Protein AF-A0A355RH55-F1 (afdb_monomer_lite)

Radius of gyration: 16.38 Å; chains: 1; bounding box: 34×32×41 Å

pLDDT: mean 94.71, std 6.42, range [58.06, 98.5]

Secondary structure (DSSP, 8-state):
-EEEEEE-SS-EEEEEE--GGGHHHHHHHHHHHHHS----HHHHHHHHHHHHHHHHHHHT-HHHHHHHHHH-

Foldseek 3Di:
DDWDWDDDPPDTDTDDDDDPVCVVVRVVVVVCCVPPDDDDPVVVVVVVVVVVVVVVVLVVPVVSVVVVVVVD

Sequence (72 aa):
GFINAYTSREVTAYYARVLQNDVPMAFDILADILQNSILDAKEIEIERGVILQEIGQSLDTPDDVIFDWLQE

Structure (mmCIF, N/CA/C/O backbone):
data_AF-A0A355RH55-F1
#
_entry.id   AF-A0A355RH55-F1
#
loop_
_atom_site.group_PDB
_atom_site.id
_atom_site.type_symbol
_atom_site.label_atom_id
_atom_site.label_alt_id
_atom_site.label_comp_id
_atom_site.label_asym_id
_atom_site.label_e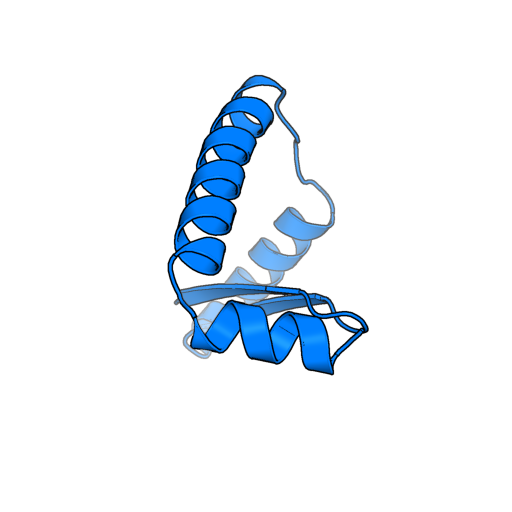ntity_id
_atom_site.label_seq_id
_atom_site.pdbx_PDB_ins_code
_atom_site.Cartn_x
_atom_site.Cartn_y
_atom_site.Cartn_z
_atom_site.occupancy
_atom_site.B_iso_or_equiv
_atom_site.auth_seq_id
_atom_site.auth_comp_id
_atom_site.auth_asym_id
_atom_site.auth_atom_id
_atom_site.pdbx_PDB_model_num
ATOM 1 N N . GLY A 1 1 ? 1.438 1.758 15.957 1.00 78.88 1 GLY A N 1
ATOM 2 C CA . GLY A 1 1 ? 1.360 0.621 15.020 1.00 78.88 1 GLY A CA 1
ATOM 3 C C . GLY A 1 1 ? 2.090 0.954 13.741 1.00 78.88 1 GLY A C 1
ATOM 4 O O . GLY A 1 1 ? 2.635 2.044 13.642 1.00 78.88 1 GLY A O 1
ATOM 5 N N . PHE A 1 2 ? 2.103 0.036 12.785 1.00 94.12 2 PHE A N 1
ATOM 6 C CA . PHE A 1 2 ? 2.666 0.242 11.451 1.00 94.12 2 PHE A CA 1
ATOM 7 C C . PHE A 1 2 ? 1.674 -0.276 10.409 1.00 94.12 2 PHE A C 1
ATOM 9 O O . PHE A 1 2 ? 1.108 -1.351 10.615 1.00 94.12 2 PHE A O 1
ATOM 16 N N . ILE A 1 3 ? 1.443 0.492 9.345 1.00 96.38 3 ILE A N 1
ATOM 17 C CA . ILE A 1 3 ? 0.513 0.171 8.256 1.00 96.38 3 ILE A CA 1
ATOM 18 C C . ILE A 1 3 ? 1.335 0.052 6.985 1.00 96.38 3 ILE A C 1
ATOM 20 O O . ILE A 1 3 ? 2.183 0.901 6.738 1.00 96.38 3 ILE A O 1
ATOM 24 N N . ASN A 1 4 ? 1.077 -0.991 6.208 1.00 97.50 4 ASN A N 1
ATOM 25 C CA . ASN A 1 4 ? 1.736 -1.216 4.935 1.00 97.50 4 ASN A CA 1
ATOM 26 C C . ASN A 1 4 ? 0.764 -1.792 3.913 1.00 97.50 4 ASN A C 1
ATOM 28 O O . ASN A 1 4 ? -0.279 -2.356 4.260 1.00 97.50 4 ASN A O 1
ATOM 32 N N . ALA A 1 5 ? 1.169 -1.698 2.653 1.00 97.19 5 ALA A N 1
ATOM 33 C CA . ALA A 1 5 ? 0.515 -2.368 1.552 1.00 97.19 5 ALA A CA 1
ATOM 34 C C . ALA A 1 5 ? 1.551 -2.948 0.588 1.00 97.19 5 ALA A C 1
ATOM 36 O O . ALA A 1 5 ? 2.677 -2.462 0.512 1.00 97.19 5 ALA A O 1
ATOM 37 N N . TYR A 1 6 ? 1.166 -3.994 -0.132 1.00 96.44 6 TYR A N 1
ATOM 38 C CA . TYR A 1 6 ? 1.903 -4.471 -1.297 1.00 96.44 6 TYR A CA 1
ATOM 39 C C . TYR A 1 6 ? 0.931 -5.061 -2.313 1.00 9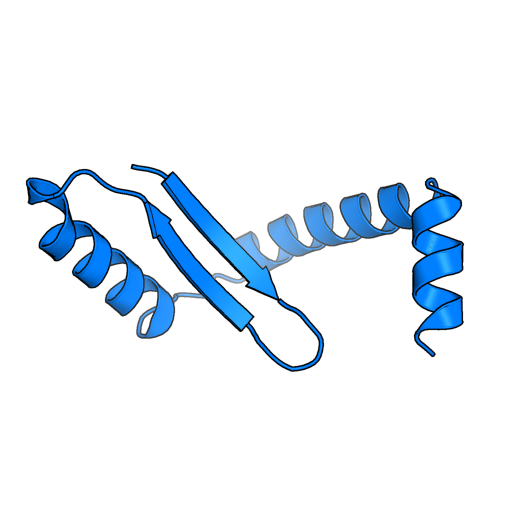6.44 6 TYR A C 1
ATOM 41 O O . TYR A 1 6 ? -0.163 -5.513 -1.961 1.00 96.44 6 TYR A O 1
ATOM 49 N N . THR A 1 7 ? 1.350 -5.085 -3.573 1.00 95.88 7 THR A N 1
ATOM 50 C CA . THR A 1 7 ? 0.612 -5.747 -4.643 1.00 95.88 7 THR A CA 1
ATOM 51 C C . THR A 1 7 ? 1.515 -6.732 -5.367 1.00 95.88 7 THR A C 1
ATOM 53 O O . THR A 1 7 ? 2.683 -6.454 -5.616 1.00 95.88 7 THR A O 1
ATOM 56 N N . SER A 1 8 ? 0.968 -7.900 -5.674 1.00 92.56 8 SER A N 1
ATOM 57 C CA . SER A 1 8 ? 1.555 -8.896 -6.563 1.00 92.56 8 SER A CA 1
ATOM 58 C C . SER A 1 8 ? 0.631 -9.104 -7.764 1.00 92.56 8 SER A C 1
ATOM 60 O O . SER A 1 8 ? -0.369 -8.400 -7.921 1.00 92.56 8 SER A O 1
ATOM 62 N N . ARG A 1 9 ? 0.949 -10.082 -8.615 1.00 88.06 9 ARG A N 1
ATOM 63 C CA . ARG A 1 9 ? 0.122 -10.428 -9.780 1.00 88.06 9 ARG A CA 1
ATOM 64 C C . ARG A 1 9 ? -1.269 -10.946 -9.406 1.00 88.06 9 ARG A C 1
ATOM 66 O O . ARG A 1 9 ? -2.210 -10.740 -10.161 1.00 88.06 9 ARG A O 1
ATOM 73 N N . GLU A 1 10 ? -1.397 -11.618 -8.263 1.00 95.81 10 GLU A N 1
ATOM 74 C CA . GLU A 1 10 ? -2.642 -12.297 -7.869 1.00 95.81 10 GLU A CA 1
ATOM 75 C C . GLU A 1 10 ? -3.290 -11.698 -6.619 1.00 95.81 10 GLU A C 1
ATOM 77 O O . GLU A 1 10 ? -4.480 -11.900 -6.382 1.00 95.81 10 GLU A O 1
ATOM 82 N N . VAL A 1 11 ? -2.515 -10.989 -5.793 1.00 96.56 11 VAL A N 1
ATOM 83 C CA . VAL A 1 11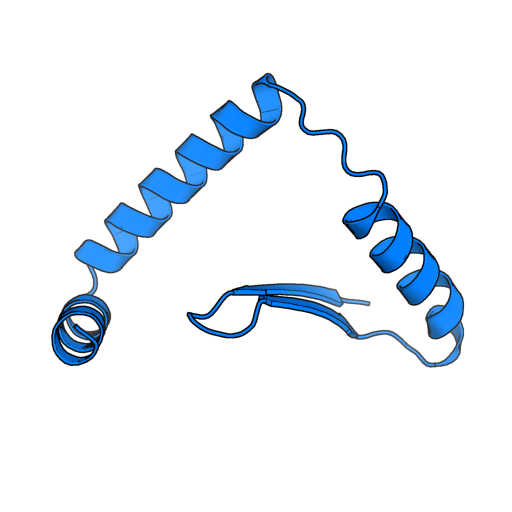 ? -2.963 -10.539 -4.475 1.00 96.56 11 VAL A CA 1
ATOM 84 C C . VAL A 1 11 ? -2.497 -9.117 -4.212 1.00 96.56 11 VAL A C 1
ATOM 86 O O . VAL A 1 11 ? -1.315 -8.803 -4.327 1.00 96.56 11 VAL A O 1
ATOM 89 N N . THR A 1 12 ? -3.420 -8.283 -3.748 1.00 97.06 12 THR A N 1
ATOM 90 C CA . THR A 1 12 ? -3.111 -6.993 -3.131 1.00 97.06 12 THR A CA 1
ATOM 91 C C . THR A 1 12 ? -3.456 -7.075 -1.651 1.00 97.06 12 THR A C 1
ATOM 93 O O . THR A 1 12 ? -4.544 -7.523 -1.285 1.00 97.06 12 THR A O 1
ATOM 96 N N . ALA A 1 13 ? -2.532 -6.664 -0.790 1.00 97.06 13 ALA A N 1
ATOM 97 C CA . ALA A 1 13 ? -2.704 -6.713 0.653 1.00 97.06 13 ALA A CA 1
ATOM 98 C C . ALA A 1 13 ? -2.521 -5.325 1.262 1.00 97.06 13 ALA A C 1
ATOM 100 O O . ALA A 1 13 ? -1.523 -4.661 1.002 1.00 97.06 13 ALA A O 1
ATOM 101 N N . TYR A 1 14 ? -3.451 -4.943 2.137 1.00 97.88 14 TYR A N 1
ATOM 102 C CA . TYR A 1 14 ? -3.367 -3.778 3.017 1.00 97.88 14 TYR A CA 1
ATOM 103 C C . TYR A 1 14 ? -3.470 -4.291 4.448 1.00 97.88 14 TYR A C 1
ATOM 105 O O . TYR A 1 14 ? -4.427 -4.990 4.785 1.00 97.88 14 TYR A O 1
ATOM 113 N N . TYR A 1 15 ? -2.476 -4.012 5.285 1.00 97.19 15 TYR A N 1
ATOM 114 C CA . TYR A 1 15 ? -2.419 -4.592 6.622 1.00 97.19 15 TYR A CA 1
ATOM 115 C C . TYR A 1 15 ? -1.813 -3.635 7.641 1.00 97.19 15 TYR A C 1
ATOM 117 O O . TYR A 1 15 ? -1.006 -2.762 7.325 1.00 97.19 15 TYR A O 1
ATOM 125 N N . ALA A 1 16 ? -2.185 -3.844 8.901 1.00 97.69 16 ALA A N 1
ATOM 126 C CA . ALA A 1 16 ? -1.682 -3.083 10.030 1.00 97.69 16 ALA A CA 1
ATOM 127 C C . ALA A 1 16 ? -1.166 -4.029 11.118 1.00 97.69 16 ALA A C 1
ATOM 129 O O . ALA A 1 16 ? -1.805 -5.026 11.455 1.00 97.69 16 ALA A O 1
ATOM 130 N N . ARG A 1 17 ? -0.011 -3.702 11.701 1.00 97.94 17 ARG A N 1
ATOM 131 C CA . ARG A 1 17 ? 0.504 -4.340 12.915 1.00 97.94 17 ARG A CA 1
ATOM 132 C C . ARG A 1 17 ? 0.349 -3.373 14.081 1.00 97.94 17 ARG A C 1
ATOM 134 O O . ARG A 1 17 ? 0.963 -2.302 14.102 1.00 97.94 17 ARG A O 1
ATOM 141 N N . VAL A 1 18 ? -0.462 -3.759 15.057 1.00 97.94 18 VAL A N 1
ATOM 142 C CA . VAL A 1 18 ? -0.824 -2.922 16.207 1.00 97.94 18 VAL A CA 1
ATOM 143 C C . VAL A 1 18 ? -0.814 -3.724 17.506 1.00 97.94 18 VAL A C 1
ATOM 145 O O . VAL A 1 18 ? -0.750 -4.954 17.479 1.00 97.94 18 VAL A O 1
ATOM 148 N N . LEU A 1 19 ? -0.834 -3.029 18.646 1.00 98.25 19 LEU A N 1
ATOM 149 C CA . LEU A 1 19 ? -1.038 -3.676 19.940 1.00 98.25 19 LEU A CA 1
ATOM 150 C C . LEU A 1 19 ? -2.486 -4.165 20.041 1.00 98.25 19 LEU A C 1
ATOM 152 O O . LEU A 1 19 ? -3.377 -3.633 19.384 1.00 98.25 19 LEU A O 1
ATOM 156 N N . GLN A 1 20 ? -2.727 -5.161 20.892 1.00 98.00 20 GLN A N 1
ATOM 157 C CA . GLN A 1 20 ? -4.038 -5.806 21.016 1.00 98.00 20 GLN A CA 1
A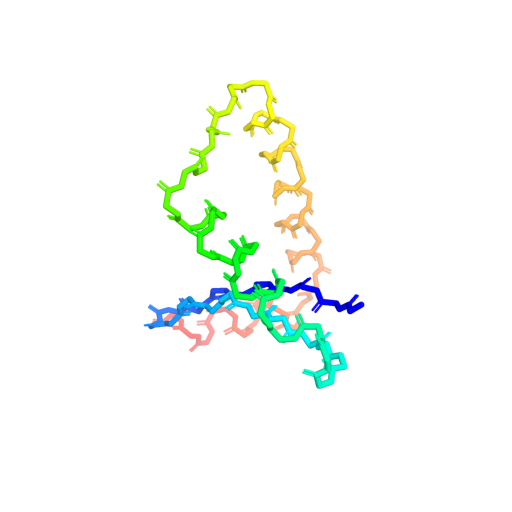TOM 158 C C . GLN A 1 20 ? -5.183 -4.810 21.259 1.00 98.00 20 GLN A C 1
ATOM 160 O O . GLN A 1 20 ? -6.251 -4.945 20.667 1.00 98.00 20 GLN A O 1
ATOM 165 N N . ASN A 1 21 ? -4.952 -3.797 22.095 1.00 98.38 21 ASN A N 1
ATOM 166 C CA . ASN A 1 21 ? -5.980 -2.815 22.447 1.00 98.38 21 ASN A CA 1
ATOM 167 C C . ASN A 1 21 ? -6.325 -1.859 21.293 1.00 98.38 21 ASN A C 1
ATOM 169 O O . ASN A 1 21 ? -7.392 -1.255 21.313 1.00 98.38 21 ASN A O 1
ATOM 173 N N . ASP A 1 22 ? -5.465 -1.761 20.277 1.00 98.31 22 ASP A N 1
ATOM 174 C CA . ASP A 1 22 ? -5.624 -0.846 19.142 1.00 98.31 22 ASP A CA 1
ATOM 175 C C . ASP A 1 22 ? -6.249 -1.531 17.915 1.00 98.31 22 ASP A C 1
ATOM 177 O O . ASP A 1 22 ? -6.438 -0.895 16.879 1.00 98.31 22 ASP A O 1
ATOM 181 N N . VAL A 1 23 ? -6.572 -2.828 18.000 1.00 98.19 23 VAL A N 1
ATOM 182 C CA . VAL A 1 23 ? -7.163 -3.588 16.885 1.00 98.19 23 VAL A CA 1
ATOM 183 C C . VAL A 1 23 ? -8.450 -2.945 16.346 1.00 98.19 23 VAL A C 1
ATOM 185 O O . VAL A 1 23 ? -8.539 -2.819 15.125 1.00 98.19 23 VAL A O 1
ATOM 188 N N . PRO A 1 24 ? -9.411 -2.483 17.179 1.00 98.31 24 PRO A N 1
ATOM 189 C CA . PRO A 1 24 ? -10.607 -1.810 16.666 1.00 98.31 24 PRO A CA 1
ATOM 190 C C . PRO A 1 24 ? -10.270 -0.563 15.837 1.00 98.31 24 PRO A C 1
ATOM 192 O O . PRO A 1 24 ? -10.755 -0.416 14.723 1.00 98.31 24 PRO A O 1
ATOM 195 N N . MET A 1 25 ? -9.344 0.271 16.324 1.00 98.12 25 MET A N 1
ATOM 196 C CA . MET A 1 25 ? -8.903 1.475 15.614 1.00 98.12 25 MET A CA 1
ATOM 197 C C . MET A 1 25 ? -8.212 1.140 14.287 1.00 98.12 25 MET A C 1
ATOM 199 O O . MET A 1 25 ? -8.452 1.794 13.277 1.00 98.12 25 MET A O 1
ATOM 203 N N . ALA A 1 26 ? -7.351 0.121 14.268 1.00 98.00 26 ALA A N 1
ATOM 204 C CA . ALA A 1 26 ? -6.670 -0.304 13.048 1.00 98.00 26 ALA A CA 1
ATOM 205 C C . ALA A 1 26 ? -7.650 -0.817 11.985 1.00 98.00 26 ALA A C 1
ATOM 207 O O . ALA A 1 26 ? -7.451 -0.565 10.797 1.00 98.00 26 ALA A O 1
ATOM 208 N N . PHE A 1 27 ? -8.700 -1.522 12.414 1.00 98.00 27 PHE A N 1
ATOM 209 C CA . PHE A 1 27 ? -9.763 -1.977 11.528 1.00 98.00 27 PHE A CA 1
ATOM 210 C C . PHE A 1 27 ? -10.532 -0.799 10.927 1.00 98.00 27 PHE A C 1
ATOM 212 O O . PHE A 1 27 ? -10.697 -0.760 9.710 1.00 98.00 27 PHE A O 1
ATOM 219 N N . ASP A 1 28 ? -10.925 0.179 11.749 1.00 98.31 28 ASP A N 1
ATOM 220 C CA . ASP A 1 28 ? -11.634 1.375 11.282 1.00 98.31 28 ASP A CA 1
ATOM 221 C C . ASP A 1 28 ? -10.808 2.145 10.242 1.00 98.31 28 ASP A C 1
ATOM 223 O O . ASP A 1 28 ? -11.322 2.516 9.188 1.00 98.31 28 ASP A O 1
ATOM 227 N N . ILE A 1 29 ? -9.503 2.309 10.490 1.00 97.81 29 ILE A N 1
ATOM 228 C CA . ILE A 1 29 ? -8.584 2.970 9.554 1.00 97.81 29 ILE A CA 1
ATOM 229 C C . ILE A 1 29 ? -8.504 2.209 8.225 1.00 97.81 29 ILE A C 1
ATOM 231 O O . ILE A 1 29 ? -8.623 2.817 7.164 1.00 97.81 29 ILE A O 1
ATOM 235 N N . LEU A 1 30 ? -8.304 0.886 8.254 1.00 98.00 30 LEU A N 1
ATOM 236 C CA . LEU A 1 30 ? -8.223 0.093 7.022 1.00 98.00 30 LEU A CA 1
ATOM 237 C C . LEU A 1 30 ? -9.549 0.107 6.250 1.00 98.00 30 LEU A C 1
ATOM 239 O O . LEU A 1 30 ? -9.534 0.190 5.023 1.00 98.00 30 LEU A O 1
ATOM 243 N N . ALA A 1 31 ? -10.685 0.044 6.947 1.00 98.06 31 ALA A N 1
ATOM 244 C CA . ALA A 1 31 ? -12.001 0.108 6.324 1.00 98.06 31 ALA A CA 1
ATOM 245 C C . ALA A 1 31 ? -12.227 1.452 5.618 1.00 98.06 31 ALA A C 1
ATOM 247 O O . ALA A 1 31 ? -12.697 1.461 4.481 1.00 98.06 31 ALA A O 1
ATOM 248 N N . ASP A 1 32 ? -11.850 2.561 6.257 1.00 98.31 32 ASP A N 1
ATOM 249 C CA . ASP A 1 32 ? -11.999 3.899 5.687 1.00 98.31 32 ASP A CA 1
ATOM 250 C C . ASP A 1 32 ? -11.091 4.111 4.468 1.00 98.31 32 ASP A C 1
ATOM 252 O O . ASP A 1 32 ? -11.567 4.527 3.412 1.00 98.31 32 ASP A O 1
ATOM 256 N N . ILE A 1 33 ? -9.815 3.712 4.561 1.00 96.56 33 ILE A N 1
ATOM 257 C CA . ILE A 1 33 ? -8.864 3.774 3.438 1.00 96.56 33 ILE A CA 1
ATOM 258 C C . ILE A 1 33 ? -9.393 3.004 2.221 1.00 96.56 33 ILE A C 1
ATOM 260 O O . ILE A 1 33 ? -9.263 3.475 1.094 1.00 96.56 33 ILE A O 1
ATOM 264 N N . LEU A 1 34 ? -9.983 1.823 2.432 1.00 96.62 34 LEU A N 1
ATOM 265 C CA . LEU A 1 34 ? -10.444 0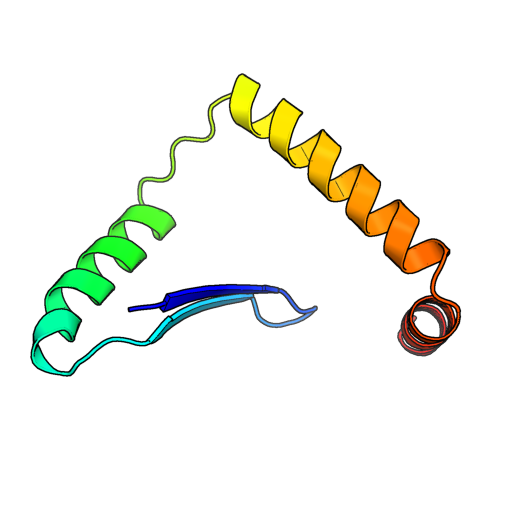.965 1.339 1.00 96.62 34 LEU A CA 1
ATOM 266 C C . LEU A 1 34 ? -11.786 1.401 0.737 1.00 96.62 34 LEU A C 1
ATOM 268 O O . LEU A 1 34 ? -12.024 1.144 -0.440 1.00 96.62 34 LEU A O 1
ATOM 272 N N . GLN A 1 35 ? -12.673 2.021 1.520 1.00 98.00 35 GLN A N 1
ATOM 273 C CA . GLN A 1 35 ? -14.039 2.337 1.078 1.00 98.00 35 GLN A CA 1
ATOM 274 C C . GLN A 1 35 ? -14.221 3.802 0.676 1.00 98.00 35 GLN A 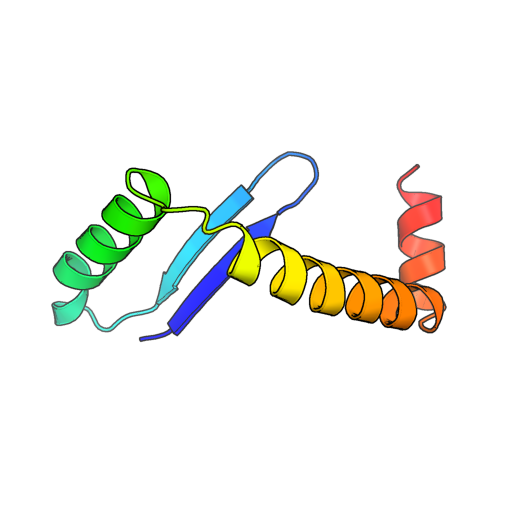C 1
ATOM 276 O O . GLN A 1 35 ? -14.997 4.086 -0.234 1.00 98.00 35 GLN A O 1
ATOM 281 N N . ASN A 1 36 ? -13.504 4.724 1.323 1.00 97.69 36 ASN A N 1
ATOM 282 C CA . ASN A 1 36 ? -13.743 6.165 1.228 1.00 97.69 36 ASN A CA 1
ATOM 283 C C . ASN A 1 36 ? -12.504 6.943 0.756 1.00 97.69 36 ASN A C 1
ATOM 285 O O . ASN A 1 36 ? -12.355 8.126 1.063 1.00 97.69 36 ASN A O 1
ATOM 289 N N . SER A 1 37 ? -11.602 6.296 0.011 1.00 96.81 37 SER A N 1
ATOM 290 C CA . SER A 1 37 ? -10.404 6.960 -0.506 1.00 96.81 37 SER A CA 1
ATOM 291 C C . SER A 1 37 ? -10.760 8.116 -1.446 1.00 96.81 37 SER A C 1
ATOM 293 O O . SER A 1 37 ? -11.506 7.945 -2.414 1.00 96.81 37 SER A O 1
ATOM 295 N N . ILE A 1 38 ? -10.202 9.297 -1.177 1.00 97.00 38 ILE A N 1
ATOM 296 C CA . ILE A 1 38 ? -10.353 10.482 -2.024 1.00 97.00 38 ILE A CA 1
ATOM 297 C C . ILE A 1 38 ? -9.087 10.632 -2.862 1.00 97.00 38 ILE A C 1
ATOM 299 O O . ILE A 1 38 ? -8.018 10.950 -2.344 1.00 97.00 38 ILE A O 1
ATOM 303 N N . LEU A 1 39 ? -9.220 10.429 -4.170 1.00 96.44 39 LEU A N 1
ATOM 304 C CA . LEU A 1 39 ? -8.115 10.537 -5.119 1.00 96.44 39 LEU A CA 1
ATOM 305 C C . LEU A 1 39 ? -7.999 11.978 -5.633 1.00 96.44 39 LEU A C 1
ATOM 307 O O . LEU A 1 39 ? -8.502 12.315 -6.706 1.00 96.44 39 LEU A O 1
ATOM 311 N N . ASP A 1 40 ? -7.374 12.844 -4.835 1.00 97.94 40 ASP A N 1
ATOM 312 C CA . ASP A 1 40 ? -7.110 14.229 -5.228 1.00 97.94 40 ASP A CA 1
ATOM 313 C C . ASP A 1 40 ? -6.120 14.294 -6.402 1.00 97.94 40 ASP A C 1
ATOM 315 O O . ASP A 1 40 ? -5.059 13.668 -6.387 1.00 97.94 40 ASP A O 1
ATOM 319 N N . ALA A 1 41 ? -6.454 15.076 -7.431 1.00 98.12 41 ALA A N 1
ATOM 320 C CA . ALA A 1 41 ? -5.675 15.123 -8.665 1.00 98.12 41 ALA A CA 1
ATOM 321 C C . ALA A 1 41 ? -4.234 15.613 -8.453 1.00 98.12 41 ALA A C 1
ATOM 323 O O . ALA A 1 41 ? -3.333 15.185 -9.170 1.00 98.12 41 ALA A O 1
ATOM 324 N N . LYS A 1 42 ? -3.994 16.496 -7.478 1.00 98.19 42 LYS A N 1
ATOM 325 C CA . LYS A 1 42 ? -2.648 16.987 -7.180 1.00 98.19 42 LYS A CA 1
ATOM 326 C C . LYS A 1 42 ? -1.810 15.900 -6.509 1.00 98.19 42 LYS A C 1
ATOM 328 O O . LYS A 1 42 ? -0.651 15.736 -6.879 1.00 98.19 42 LYS A O 1
ATOM 333 N N . GLU A 1 43 ? -2.387 15.159 -5.565 1.00 98.19 43 GLU A N 1
ATOM 334 C CA . GLU A 1 43 ? -1.696 14.050 -4.891 1.00 98.19 43 GLU A CA 1
ATOM 335 C C . GLU A 1 43 ? -1.363 12.914 -5.873 1.00 98.19 43 GLU A C 1
ATOM 337 O O . GLU A 1 43 ? -0.262 12.374 -5.829 1.00 98.19 43 GLU A O 1
ATOM 342 N N . ILE A 1 44 ? -2.241 12.627 -6.846 1.00 98.25 44 ILE A N 1
ATOM 343 C CA . ILE A 1 44 ? -1.954 11.663 -7.927 1.00 98.25 44 ILE A CA 1
ATOM 344 C C . ILE A 1 44 ? -0.708 12.063 -8.728 1.00 98.25 44 ILE A C 1
ATOM 346 O O . ILE A 1 44 ? 0.115 11.209 -9.061 1.00 98.25 44 ILE A O 1
ATOM 350 N N . GLU A 1 45 ? -0.564 13.343 -9.079 1.00 98.50 45 GLU A N 1
ATOM 351 C CA . GLU A 1 45 ? 0.599 13.805 -9.847 1.00 98.50 45 GLU A CA 1
ATOM 352 C C . GLU A 1 45 ? 1.895 13.744 -9.027 1.00 98.50 45 GLU A C 1
ATOM 354 O O . GLU A 1 45 ? 2.953 13.439 -9.579 1.00 98.50 45 GLU A O 1
ATOM 359 N N . ILE A 1 46 ? 1.818 13.980 -7.714 1.00 98.38 46 ILE A N 1
ATOM 360 C CA . ILE A 1 46 ? 2.957 13.809 -6.803 1.00 98.38 46 ILE A CA 1
ATOM 361 C C . ILE A 1 46 ? 3.365 12.332 -6.749 1.00 98.38 46 ILE A C 1
ATOM 363 O O . ILE A 1 46 ? 4.531 12.017 -6.991 1.00 98.38 46 ILE A O 1
ATOM 367 N N . GLU A 1 47 ? 2.409 11.432 -6.514 1.00 98.06 47 GLU A N 1
ATOM 368 C CA . GLU A 1 47 ? 2.669 9.994 -6.398 1.00 98.06 47 GLU A CA 1
ATOM 369 C C . GLU A 1 47 ? 3.197 9.400 -7.709 1.00 98.06 47 GLU A C 1
ATOM 371 O O . GLU A 1 47 ? 4.122 8.591 -7.702 1.00 98.06 47 GLU A O 1
ATOM 376 N N . ARG A 1 48 ? 2.707 9.866 -8.868 1.00 98.31 48 ARG A N 1
ATOM 377 C CA . ARG A 1 48 ? 3.277 9.481 -10.170 1.00 98.31 48 ARG A CA 1
ATOM 378 C C . ARG A 1 48 ? 4.771 9.797 -10.246 1.00 98.31 48 ARG A C 1
ATOM 380 O O . ARG A 1 48 ? 5.530 9.005 -10.799 1.00 98.31 48 ARG A O 1
ATOM 387 N N . GLY A 1 49 ? 5.194 10.947 -9.721 1.00 98.50 49 GLY A N 1
ATOM 388 C CA . GLY A 1 49 ? 6.604 11.325 -9.669 1.00 98.50 49 GLY A CA 1
ATOM 389 C C . GLY A 1 49 ? 7.440 10.348 -8.841 1.00 98.50 49 GLY A C 1
ATOM 390 O O . GLY A 1 49 ? 8.524 9.968 -9.278 1.00 98.50 49 GLY A O 1
ATOM 391 N N . VAL A 1 50 ? 6.916 9.907 -7.695 1.00 98.19 50 VAL A N 1
ATOM 392 C CA . VAL A 1 50 ? 7.554 8.899 -6.832 1.00 98.19 50 VAL A CA 1
ATOM 393 C C . VAL A 1 50 ? 7.646 7.554 -7.554 1.00 98.19 50 VAL A C 1
ATOM 395 O O . VAL A 1 50 ? 8.739 7.010 -7.678 1.00 98.19 50 VAL A O 1
ATOM 398 N N . ILE A 1 51 ? 6.550 7.076 -8.148 1.00 97.50 51 ILE A N 1
ATOM 399 C CA . ILE A 1 51 ? 6.517 5.809 -8.900 1.00 97.50 51 ILE A CA 1
ATOM 400 C C . ILE A 1 51 ? 7.533 5.816 -10.053 1.00 97.50 51 ILE A C 1
ATOM 402 O O . ILE A 1 51 ? 8.242 4.837 -10.272 1.00 97.50 51 ILE A O 1
ATOM 406 N N . LEU A 1 52 ? 7.650 6.924 -10.794 1.00 98.12 52 LEU A N 1
ATOM 407 C CA . LEU A 1 52 ? 8.649 7.045 -11.863 1.00 98.12 52 LEU A CA 1
ATOM 408 C C . LEU A 1 52 ? 10.089 6.958 -11.334 1.00 98.12 52 LEU A C 1
ATOM 410 O O . LEU A 1 52 ? 10.955 6.418 -12.022 1.00 98.12 52 LEU A O 1
ATOM 414 N N . GLN A 1 53 ? 10.353 7.474 -10.130 1.00 97.56 53 GLN A N 1
ATOM 415 C CA . GLN A 1 53 ? 11.660 7.338 -9.484 1.00 97.56 53 GLN A CA 1
ATOM 416 C C . GLN A 1 53 ? 11.932 5.891 -9.062 1.00 97.56 53 GLN A C 1
ATOM 418 O O . GLN A 1 53 ? 13.035 5.403 -9.298 1.00 97.56 53 GLN A O 1
ATOM 423 N N . GLU A 1 54 ? 10.943 5.198 -8.498 1.00 95.44 54 GLU A N 1
ATOM 424 C CA . GLU A 1 54 ? 11.059 3.787 -8.107 1.00 95.44 54 GLU A CA 1
ATOM 425 C C . GLU A 1 54 ? 11.321 2.877 -9.317 1.00 95.44 54 GLU A C 1
ATOM 427 O O . GLU A 1 54 ? 12.208 2.027 -9.265 1.00 95.44 54 GLU A O 1
ATOM 432 N N . ILE A 1 55 ? 10.635 3.111 -10.444 1.00 94.44 55 ILE A N 1
ATOM 433 C CA . ILE A 1 55 ? 10.905 2.402 -11.708 1.00 94.44 55 ILE A CA 1
ATOM 434 C C . ILE A 1 55 ? 12.360 2.616 -12.145 1.00 94.44 55 ILE A C 1
ATOM 436 O O . ILE A 1 55 ? 13.036 1.661 -12.521 1.00 94.44 55 ILE A O 1
ATOM 440 N N . GLY A 1 56 ? 12.861 3.854 -12.076 1.00 95.00 56 GLY A N 1
ATOM 441 C CA . GLY A 1 56 ? 14.260 4.152 -12.390 1.00 95.00 56 GLY A CA 1
ATOM 442 C C . GLY A 1 56 ? 15.239 3.375 -11.504 1.00 95.00 56 GLY A C 1
ATOM 443 O O . GLY A 1 56 ? 16.173 2.765 -12.012 1.00 95.00 56 GLY A O 1
ATOM 444 N N . GLN A 1 57 ? 14.983 3.327 -10.195 1.00 94.12 57 GLN A N 1
ATOM 445 C CA . GLN A 1 57 ? 15.812 2.584 -9.238 1.00 94.12 57 GLN A CA 1
ATOM 446 C C . GLN A 1 57 ? 15.806 1.069 -9.488 1.00 94.12 57 GLN A C 1
ATOM 448 O O . GLN A 1 57 ? 16.851 0.428 -9.371 1.00 94.12 57 GLN A O 1
ATOM 453 N N . SER A 1 58 ? 14.653 0.501 -9.852 1.00 91.56 58 SER A N 1
ATOM 454 C CA . SER A 1 58 ? 14.538 -0.919 -10.203 1.00 91.56 58 SER A CA 1
ATOM 455 C C . SER A 1 58 ? 15.326 -1.249 -11.477 1.00 91.56 58 SER A C 1
ATOM 457 O O . SER A 1 58 ? 16.081 -2.217 -11.499 1.00 91.56 58 SER A O 1
ATOM 459 N N . LEU A 1 59 ? 15.257 -0.395 -12.506 1.00 92.19 59 LEU A N 1
ATOM 460 C CA . LEU A 1 59 ? 16.041 -0.563 -13.739 1.00 92.19 59 LEU A CA 1
ATOM 461 C C . LEU A 1 59 ? 17.556 -0.430 -13.518 1.00 92.19 59 LEU A C 1
ATOM 463 O O . LEU A 1 59 ? 18.338 -1.059 -14.233 1.00 92.19 59 LEU A O 1
ATOM 467 N N . ASP A 1 60 ? 17.967 0.355 -12.523 1.00 94.50 60 ASP A N 1
ATOM 468 C CA . ASP A 1 60 ? 19.366 0.493 -12.106 1.00 94.50 60 ASP A CA 1
ATOM 469 C C . ASP A 1 60 ? 19.846 -0.671 -11.210 1.00 94.50 60 ASP A C 1
ATOM 471 O O . ASP A 1 60 ? 21.029 -0.727 -10.857 1.00 94.50 60 ASP A O 1
ATOM 475 N N . THR A 1 61 ? 18.962 -1.616 -10.861 1.00 93.94 61 THR A N 1
ATOM 476 C CA . THR A 1 61 ? 19.249 -2.783 -10.014 1.00 93.94 61 THR A CA 1
ATOM 477 C C . THR A 1 61 ? 19.212 -4.073 -10.851 1.00 93.94 61 THR A C 1
ATOM 479 O O . THR A 1 61 ? 18.141 -4.618 -11.107 1.00 93.94 61 THR A O 1
ATOM 482 N N . PRO A 1 62 ? 20.371 -4.615 -11.287 1.00 91.50 62 PRO A N 1
ATOM 483 C CA . PRO A 1 62 ? 20.413 -5.719 -12.253 1.00 91.50 62 PRO A CA 1
ATOM 484 C C . PRO A 1 62 ? 19.685 -6.997 -11.822 1.00 91.50 62 PRO A C 1
ATOM 486 O O . PRO A 1 62 ? 19.145 -7.699 -12.675 1.00 91.50 62 PRO A O 1
ATOM 489 N N . ASP A 1 63 ? 19.678 -7.311 -10.523 1.00 91.94 63 ASP A N 1
ATOM 490 C CA . ASP A 1 63 ? 18.981 -8.488 -10.001 1.00 91.94 63 ASP A CA 1
ATOM 491 C C . ASP A 1 63 ? 17.464 -8.382 -10.232 1.00 91.94 63 ASP A C 1
ATOM 493 O O . ASP A 1 63 ? 16.865 -9.331 -10.740 1.00 91.94 63 ASP A O 1
ATOM 497 N N . ASP A 1 64 ? 16.861 -7.220 -9.951 1.00 88.81 64 ASP A N 1
ATOM 498 C CA . ASP A 1 64 ? 15.424 -6.974 -10.141 1.00 88.81 64 ASP A CA 1
ATOM 499 C C . ASP A 1 64 ? 15.029 -7.119 -11.616 1.00 88.81 64 ASP A C 1
ATOM 501 O O . ASP A 1 64 ? 14.073 -7.823 -11.940 1.00 88.81 64 ASP A O 1
ATOM 505 N N . VAL A 1 65 ? 15.832 -6.555 -12.526 1.00 89.12 65 VAL A N 1
ATOM 506 C CA . VAL A 1 65 ? 15.610 -6.659 -13.979 1.00 89.12 65 VAL A CA 1
ATOM 507 C C . VAL A 1 65 ? 15.593 -8.117 -14.448 1.00 89.12 65 VAL A C 1
ATOM 509 O O . VAL A 1 65 ? 14.729 -8.516 -15.231 1.00 89.12 65 VAL A O 1
ATOM 512 N N . ILE A 1 66 ? 16.539 -8.934 -13.975 1.00 89.94 66 ILE A N 1
ATOM 513 C CA . ILE A 1 66 ? 16.610 -10.353 -14.349 1.00 89.94 66 ILE A CA 1
ATOM 514 C C . ILE A 1 66 ? 15.423 -11.135 -13.783 1.00 89.94 66 ILE A C 1
ATOM 516 O O . ILE A 1 66 ? 14.882 -12.003 -14.475 1.00 89.94 66 ILE A O 1
ATOM 520 N N . PHE A 1 67 ? 15.007 -10.849 -12.547 1.00 86.69 67 PHE A N 1
ATOM 521 C CA . PHE A 1 67 ? 13.836 -11.491 -11.953 1.00 86.69 67 PHE A CA 1
ATOM 522 C C . PHE A 1 67 ? 12.545 -11.146 -12.697 1.00 86.69 67 PHE A C 1
ATOM 524 O O . PHE A 1 67 ? 11.730 -12.047 -12.901 1.00 86.69 67 PHE A O 1
ATOM 531 N N . ASP A 1 68 ? 12.379 -9.898 -13.135 1.00 84.94 68 ASP A N 1
ATOM 532 C CA . ASP A 1 68 ? 11.220 -9.479 -13.922 1.00 84.94 68 ASP A CA 1
ATOM 533 C C . ASP A 1 68 ? 11.163 -10.203 -15.272 1.00 84.94 68 ASP A C 1
ATOM 535 O O . ASP A 1 68 ? 10.126 -10.773 -15.613 1.00 84.94 68 ASP A O 1
ATOM 539 N N . TRP A 1 69 ? 12.283 -10.292 -16.001 1.00 87.25 69 TRP A N 1
ATOM 540 C CA . TRP A 1 69 ? 12.344 -11.021 -17.278 1.00 87.25 69 TRP A CA 1
ATOM 541 C C . TRP A 1 69 ? 12.075 -12.518 -17.141 1.00 87.25 69 TRP A C 1
ATOM 543 O O . TRP A 1 69 ? 11.512 -13.125 -18.044 1.00 87.25 69 TRP A O 1
ATOM 553 N N . LEU A 1 70 ? 12.495 -13.138 -16.035 1.00 87.62 70 LEU A N 1
ATOM 554 C CA . LEU A 1 70 ? 12.260 -14.565 -15.797 1.00 87.62 70 LEU A CA 1
ATOM 555 C C . LEU A 1 70 ? 10.787 -14.871 -15.486 1.00 87.62 70 LEU A C 1
ATOM 557 O O . LEU A 1 70 ? 10.349 -16.012 -15.634 1.00 87.62 70 LEU A O 1
ATOM 561 N N . GLN A 1 71 ? 10.047 -13.876 -14.996 1.00 72.69 71 GLN A N 1
ATOM 562 C CA . GLN A 1 71 ? 8.630 -14.003 -14.674 1.00 72.69 71 GLN A CA 1
ATOM 563 C C . GLN A 1 71 ? 7.708 -13.666 -15.859 1.00 72.69 71 GLN A C 1
ATOM 565 O O . GLN A 1 71 ? 6.499 -13.882 -15.731 1.00 72.69 71 GLN A O 1
ATOM 570 N N . GLU A 1 72 ? 8.213 -13.114 -16.965 1.00 58.06 72 GLU A N 1
ATOM 571 C CA . GLU A 1 72 ? 7.485 -13.016 -18.247 1.00 58.06 72 GLU A CA 1
ATOM 572 C C . GLU A 1 72 ? 7.436 -14.365 -18.984 1.00 58.06 72 GLU A C 1
ATOM 574 O O . GLU A 1 72 ? 6.349 -14.678 -19.526 1.00 58.06 72 GLU A O 1
#